Protein AF-A0A9X2HEV3-F1 (afdb_monomer_lite)

Radius of gyration: 19.41 Å; chains: 1; bounding box: 53×29×40 Å

Foldseek 3Di:
DVVVVVVVVVVVVVVVVVVVVCVVVVWDKDWDFDDDPDDDDIDIDIDTDPPCPDDDPVVVVVPPPD

Structure (mmCIF, N/CA/C/O backbone):
data_AF-A0A9X2HEV3-F1
#
_entry.id   AF-A0A9X2HEV3-F1
#
loop_
_atom_site.group_PDB
_atom_site.id
_atom_site.type_symbol
_atom_site.label_atom_id
_atom_site.label_alt_id
_atom_site.label_comp_id
_atom_site.label_asym_id
_atom_site.label_entity_id
_atom_site.label_seq_id
_atom_site.pdbx_PDB_ins_code
_atom_site.Cartn_x
_atom_site.Cartn_y
_atom_site.Cartn_z
_atom_site.occupancy
_atom_site.B_iso_or_equiv
_atom_site.auth_seq_id
_atom_site.auth_comp_id
_atom_site.auth_asym_id
_atom_site.auth_atom_id
_atom_site.pdbx_PDB_model_num
ATOM 1 N N . MET A 1 1 ? 17.681 3.440 -19.712 1.00 65.50 1 MET A N 1
ATOM 2 C CA . MET A 1 1 ? 17.771 2.466 -18.600 1.00 65.50 1 MET A CA 1
ATOM 3 C C . MET A 1 1 ? 17.712 3.175 -17.255 1.00 65.50 1 MET A C 1
ATOM 5 O O . MET A 1 1 ? 16.842 2.823 -16.478 1.00 65.50 1 MET A O 1
ATOM 9 N N . GLN A 1 2 ? 18.525 4.218 -17.033 1.00 79.44 2 GLN A N 1
ATOM 10 C CA . GLN A 1 2 ? 18.477 5.051 -15.820 1.00 79.44 2 GLN A CA 1
ATOM 11 C C . GLN A 1 2 ? 17.065 5.575 -15.498 1.00 79.44 2 GLN A C 1
ATOM 13 O O . GLN A 1 2 ? 16.531 5.253 -14.450 1.00 79.44 2 GLN A O 1
ATOM 18 N N . THR A 1 3 ? 16.384 6.194 -16.465 1.00 83.06 3 THR A N 1
ATOM 19 C CA . THR A 1 3 ? 15.008 6.703 -16.294 1.00 83.06 3 THR A CA 1
ATOM 20 C C . THR A 1 3 ? 13.992 5.642 -15.856 1.00 83.06 3 THR A C 1
ATOM 22 O O . THR A 1 3 ? 13.052 5.943 -15.137 1.00 83.06 3 THR A O 1
ATOM 25 N N . ALA A 1 4 ? 14.162 4.382 -16.272 1.00 74.94 4 ALA A N 1
ATOM 26 C CA . ALA A 1 4 ? 13.256 3.312 -15.855 1.00 74.94 4 ALA A CA 1
ATOM 27 C C . ALA A 1 4 ? 13.489 2.914 -14.390 1.00 74.94 4 ALA A C 1
ATOM 29 O O . ALA A 1 4 ? 12.538 2.581 -13.693 1.00 74.94 4 ALA A O 1
ATOM 30 N N . ILE A 1 5 ? 14.743 2.962 -13.934 1.00 82.69 5 ILE A N 1
ATOM 31 C CA . ILE A 1 5 ? 15.107 2.726 -12.534 1.00 82.69 5 ILE A CA 1
ATOM 32 C C . ILE A 1 5 ? 14.566 3.869 -11.677 1.00 82.69 5 ILE A C 1
ATOM 34 O O . ILE A 1 5 ? 13.901 3.605 -10.681 1.00 82.69 5 ILE A O 1
ATOM 38 N N . ASP A 1 6 ? 14.772 5.113 -12.109 1.00 88.81 6 ASP A N 1
ATOM 39 C CA . ASP A 1 6 ? 14.307 6.299 -11.387 1.00 88.81 6 ASP A CA 1
ATOM 40 C C . ASP A 1 6 ? 12.776 6.272 -11.212 1.00 88.81 6 ASP A C 1
ATOM 42 O O . ASP A 1 6 ? 12.283 6.430 -10.097 1.00 88.81 6 ASP A O 1
ATOM 46 N N . ASN A 1 7 ? 12.026 5.924 -12.267 1.00 83.56 7 ASN A N 1
ATOM 47 C CA . ASN A 1 7 ? 10.566 5.780 -12.201 1.00 83.56 7 ASN A CA 1
ATOM 48 C C . ASN A 1 7 ? 10.106 4.692 -11.211 1.00 83.56 7 ASN A C 1
ATOM 50 O O . ASN A 1 7 ? 9.075 4.842 -10.552 1.00 83.56 7 ASN A O 1
ATOM 54 N N . VAL A 1 8 ? 10.838 3.575 -11.112 1.00 82.56 8 VAL A N 1
ATOM 55 C CA . VAL A 1 8 ? 10.525 2.500 -10.154 1.00 82.56 8 VAL A CA 1
ATOM 56 C C . VAL A 1 8 ? 10.792 2.963 -8.725 1.00 82.56 8 VAL A C 1
ATOM 58 O O . VAL A 1 8 ? 9.978 2.693 -7.844 1.00 82.56 8 VAL A O 1
ATOM 61 N N . VAL A 1 9 ? 11.898 3.674 -8.496 1.00 88.94 9 VAL A N 1
ATOM 62 C CA . VAL A 1 9 ? 12.245 4.224 -7.179 1.00 88.94 9 VAL A CA 1
ATOM 63 C C . VAL A 1 9 ? 11.200 5.244 -6.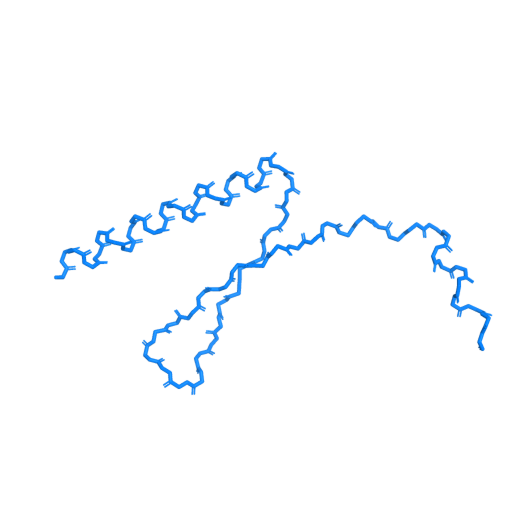728 1.00 88.94 9 VAL A C 1
ATOM 65 O O . VAL A 1 9 ? 10.720 5.155 -5.601 1.00 88.94 9 VAL A O 1
ATOM 68 N N . GLU A 1 10 ? 10.788 6.155 -7.612 1.00 90.12 10 GLU A N 1
ATOM 69 C CA . GLU A 1 10 ? 9.744 7.145 -7.322 1.00 90.12 10 GLU A CA 1
ATOM 70 C C . GLU A 1 10 ? 8.397 6.475 -7.008 1.00 90.12 10 GLU A C 1
ATOM 72 O O . GLU A 1 10 ? 7.753 6.796 -6.009 1.00 90.12 10 GLU A O 1
ATOM 77 N N . SER A 1 11 ? 8.008 5.469 -7.798 1.00 86.38 11 SER A N 1
ATOM 78 C CA . SER A 1 11 ? 6.776 4.703 -7.560 1.00 86.38 11 SER A CA 1
ATOM 79 C C . SER A 1 11 ? 6.809 3.943 -6.228 1.00 86.38 11 SER A C 1
ATOM 81 O O . SER A 1 11 ? 5.792 3.849 -5.541 1.00 86.38 11 SER A O 1
ATOM 83 N N . ALA A 1 12 ? 7.970 3.402 -5.843 1.00 87.12 12 ALA A N 1
ATOM 84 C CA . ALA A 1 12 ? 8.146 2.703 -4.572 1.00 87.12 12 ALA A CA 1
ATOM 85 C C . ALA A 1 12 ? 8.082 3.659 -3.369 1.00 87.12 12 ALA A C 1
ATOM 87 O O . ALA A 1 12 ? 7.491 3.311 -2.343 1.00 87.12 12 ALA A O 1
ATOM 88 N N . ALA A 1 13 ? 8.645 4.864 -3.500 1.00 91.00 13 ALA A N 1
ATOM 89 C CA . ALA A 1 13 ? 8.538 5.905 -2.483 1.00 91.00 13 ALA A CA 1
ATOM 90 C C . ALA A 1 13 ? 7.075 6.332 -2.286 1.00 91.00 13 ALA A C 1
ATOM 92 O O . ALA A 1 13 ? 6.564 6.260 -1.170 1.00 91.00 13 ALA A O 1
ATOM 93 N N . ALA A 1 14 ? 6.365 6.634 -3.378 1.00 90.44 14 ALA A N 1
ATOM 94 C CA . ALA A 1 14 ? 4.953 7.012 -3.331 1.00 90.44 14 ALA A CA 1
ATOM 95 C C . ALA A 1 14 ? 4.062 5.921 -2.703 1.00 90.44 14 ALA A C 1
ATOM 97 O O . ALA A 1 14 ? 3.156 6.224 -1.927 1.00 90.44 14 ALA A O 1
ATOM 98 N N . LEU A 1 15 ? 4.331 4.642 -2.999 1.00 88.06 15 LEU A N 1
ATOM 99 C CA . LEU A 1 15 ? 3.623 3.523 -2.369 1.00 88.06 15 LEU A CA 1
ATOM 100 C C . LEU A 1 15 ? 3.900 3.452 -0.862 1.00 88.06 15 LEU A C 1
ATOM 102 O O . LEU A 1 15 ? 2.979 3.223 -0.082 1.00 88.06 15 LEU A O 1
ATOM 106 N N . THR A 1 16 ? 5.151 3.653 -0.451 1.00 90.12 16 THR A N 1
ATOM 107 C CA . THR A 1 16 ? 5.543 3.633 0.966 1.00 90.12 16 THR A CA 1
ATOM 108 C C . THR A 1 16 ? 4.835 4.738 1.747 1.00 90.12 16 THR A C 1
ATOM 110 O O . THR A 1 16 ? 4.271 4.471 2.807 1.00 90.12 16 THR A O 1
ATOM 113 N N . ASP A 1 17 ? 4.786 5.951 1.198 1.00 92.44 17 ASP A N 1
ATOM 114 C CA . ASP A 1 17 ? 4.095 7.082 1.822 1.00 92.44 17 ASP A CA 1
ATOM 115 C C . ASP A 1 17 ? 2.588 6.826 1.958 1.00 92.44 17 ASP A C 1
ATOM 117 O O . ASP A 1 17 ? 2.003 7.083 3.011 1.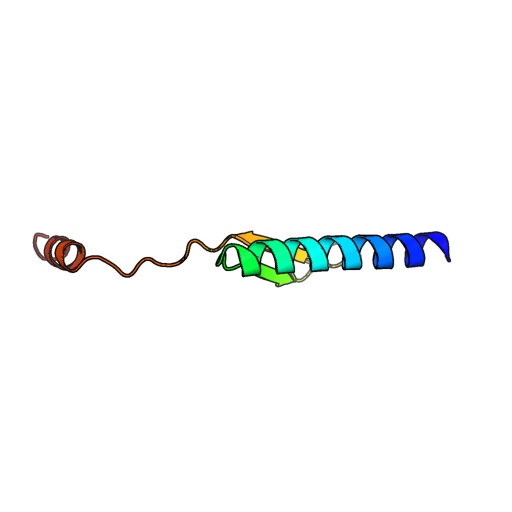00 92.44 17 ASP A O 1
ATOM 121 N N . ALA A 1 18 ? 1.959 6.246 0.930 1.00 87.81 18 ALA A N 1
ATOM 122 C CA . ALA A 1 18 ? 0.544 5.883 0.973 1.00 87.81 18 ALA A CA 1
ATOM 123 C C 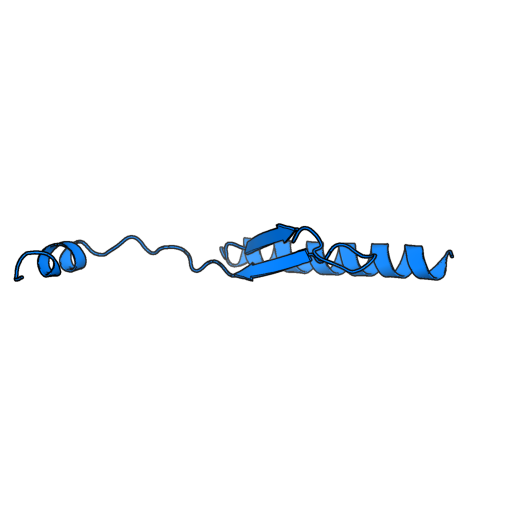. ALA A 1 18 ? 0.237 4.815 2.040 1.00 87.81 18 ALA A C 1
ATOM 125 O O . ALA A 1 18 ? -0.780 4.906 2.729 1.00 87.81 18 ALA A O 1
ATOM 126 N N . LEU A 1 19 ? 1.116 3.819 2.202 1.00 88.44 19 LEU A N 1
ATOM 127 C CA . LEU A 1 19 ? 0.972 2.783 3.229 1.00 88.44 19 LEU A CA 1
ATOM 128 C C . LEU A 1 19 ? 1.154 3.347 4.641 1.00 88.44 19 LEU A C 1
ATOM 130 O O . LEU A 1 19 ? 0.394 2.983 5.536 1.00 88.44 19 LEU A O 1
ATOM 134 N N . ASN A 1 20 ? 2.106 4.263 4.833 1.00 90.31 20 ASN A N 1
ATOM 135 C CA . ASN A 1 20 ? 2.290 4.949 6.111 1.00 90.31 20 ASN A CA 1
ATOM 136 C C . ASN A 1 20 ? 1.058 5.791 6.471 1.00 90.31 20 ASN A C 1
ATOM 138 O O . ASN A 1 20 ? 0.544 5.671 7.578 1.00 90.31 20 ASN A O 1
ATOM 142 N N . ALA A 1 21 ? 0.512 6.553 5.519 1.00 89.44 21 ALA A N 1
ATOM 143 C CA . ALA A 1 21 ? -0.713 7.321 5.739 1.00 89.44 21 ALA A CA 1
ATOM 144 C C . ALA A 1 21 ? -1.918 6.420 6.072 1.00 89.44 21 ALA A C 1
ATOM 146 O O . ALA A 1 21 ? -2.733 6.760 6.928 1.00 89.44 21 ALA A O 1
ATOM 147 N N . ALA A 1 22 ? -2.034 5.253 5.431 1.00 85.00 22 ALA A N 1
ATOM 148 C CA . ALA A 1 22 ? -3.070 4.278 5.769 1.00 85.00 22 ALA A CA 1
ATOM 149 C C . ALA A 1 22 ? -2.889 3.720 7.192 1.00 85.00 22 ALA A C 1
ATOM 151 O O . ALA A 1 22 ? -3.868 3.606 7.930 1.00 85.00 22 ALA A O 1
ATOM 152 N N . ALA A 1 23 ? -1.648 3.432 7.598 1.00 86.06 23 ALA A N 1
ATOM 153 C CA . ALA A 1 23 ? -1.329 2.970 8.945 1.00 86.06 23 ALA A CA 1
ATOM 154 C C . ALA A 1 23 ? -1.645 4.029 10.016 1.00 86.06 23 ALA A C 1
ATOM 156 O O . ALA A 1 23 ? -2.246 3.689 11.035 1.00 86.06 23 ALA A O 1
ATOM 157 N N . ASP A 1 24 ? -1.330 5.302 9.759 1.00 88.94 24 ASP A N 1
ATOM 158 C CA . ASP A 1 24 ? -1.664 6.428 10.645 1.00 88.94 24 ASP A CA 1
ATOM 159 C C . ASP A 1 24 ? -3.182 6.583 10.838 1.00 88.94 24 ASP A C 1
ATOM 161 O O . ASP A 1 24 ? -3.649 6.979 11.906 1.00 88.94 24 ASP A O 1
ATOM 165 N N . LEU A 1 25 ? -3.967 6.221 9.820 1.00 85.94 25 LEU A N 1
ATOM 166 C CA . LEU A 1 25 ? -5.431 6.201 9.865 1.00 85.94 25 LEU A CA 1
ATOM 167 C C . LEU A 1 25 ? -6.009 4.905 10.464 1.00 85.94 25 LEU A C 1
ATOM 169 O O . LEU A 1 25 ? -7.228 4.754 10.530 1.00 85.94 25 LEU A O 1
ATOM 173 N N . GLY A 1 26 ? -5.165 3.956 10.884 1.00 81.75 26 GLY A N 1
ATOM 174 C CA . GLY A 1 26 ? -5.594 2.652 11.398 1.00 81.75 26 GLY A CA 1
ATOM 175 C C . GLY A 1 26 ? -6.222 1.739 10.337 1.00 81.75 26 GLY A C 1
ATOM 176 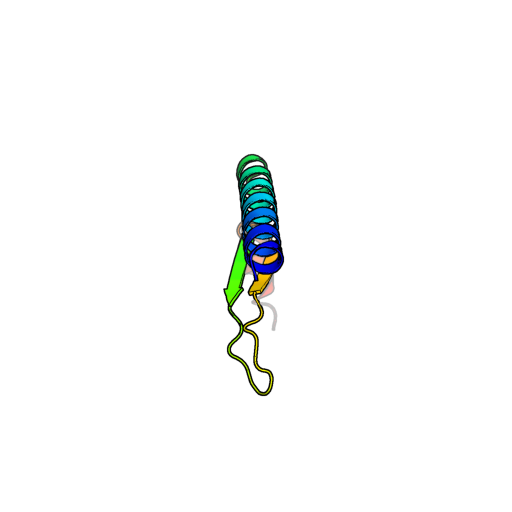O O . GLY A 1 26 ? -6.895 0.766 10.678 1.00 81.75 26 GLY A O 1
ATOM 177 N N . VAL A 1 27 ? -6.017 2.040 9.053 1.00 81.44 27 VAL A N 1
ATOM 178 C CA . VAL A 1 27 ? -6.565 1.283 7.924 1.00 81.44 27 VAL A CA 1
ATOM 179 C C . VAL A 1 27 ? -5.635 0.121 7.588 1.00 81.44 27 VAL A C 1
ATOM 181 O O . VAL A 1 27 ? -4.433 0.299 7.391 1.00 81.44 27 VAL A O 1
ATOM 184 N N . ARG A 1 28 ? -6.196 -1.088 7.481 1.00 78.56 28 ARG A N 1
ATOM 185 C CA . ARG A 1 28 ? -5.449 -2.263 7.020 1.00 78.56 28 ARG A CA 1
ATOM 186 C C . ARG A 1 28 ? -5.423 -2.308 5.495 1.00 78.56 28 ARG A C 1
ATOM 188 O O . ARG A 1 28 ? -6.462 -2.230 4.841 1.00 78.56 28 ARG A O 1
ATOM 195 N N . VAL A 1 29 ? -4.224 -2.462 4.943 1.00 80.06 29 VAL A N 1
ATOM 196 C CA . VAL A 1 29 ? -3.992 -2.617 3.504 1.00 80.06 29 VAL A CA 1
ATOM 197 C C . VAL A 1 29 ? -3.341 -3.973 3.265 1.00 80.06 29 VAL A C 1
ATOM 199 O O . VAL A 1 29 ? -2.304 -4.274 3.854 1.00 80.06 29 VAL A O 1
ATOM 202 N N . GLU A 1 30 ? -3.945 -4.781 2.400 1.00 81.69 30 GLU A N 1
ATOM 203 C CA . GLU A 1 30 ? -3.367 -6.032 1.911 1.00 81.69 30 GLU A CA 1
ATOM 204 C C . GLU A 1 30 ? -2.749 -5.813 0.529 1.00 81.69 30 GLU A C 1
ATOM 206 O O . GLU A 1 30 ? -3.290 -5.094 -0.314 1.00 81.69 30 GLU A O 1
ATOM 211 N N . LEU A 1 31 ? -1.577 -6.407 0.308 1.00 78.94 31 LEU A N 1
ATOM 212 C CA . LEU A 1 31 ? -0.841 -6.319 -0.948 1.00 78.94 31 LEU A CA 1
ATOM 213 C C . LEU A 1 31 ? -0.788 -7.701 -1.589 1.00 78.94 31 LEU A C 1
ATOM 215 O O . LEU A 1 31 ? -0.072 -8.581 -1.114 1.00 78.94 31 LEU A O 1
ATOM 219 N N . ASP A 1 32 ? -1.487 -7.856 -2.707 1.00 77.25 32 ASP A N 1
ATOM 220 C CA . ASP A 1 32 ? -1.482 -9.081 -3.491 1.00 77.25 32 ASP A CA 1
ATOM 221 C C . ASP A 1 32 ? -0.525 -8.962 -4.674 1.00 77.25 32 ASP A C 1
ATOM 223 O O . ASP A 1 32 ? -0.644 -8.094 -5.548 1.00 77.25 32 ASP A O 1
ATOM 227 N N . ILE A 1 33 ? 0.439 -9.879 -4.724 1.00 74.00 33 ILE A N 1
ATOM 228 C CA . ILE A 1 33 ? 1.324 -10.048 -5.874 1.00 74.00 33 ILE A CA 1
ATOM 229 C C . ILE A 1 33 ? 0.698 -11.119 -6.756 1.00 74.00 33 ILE A C 1
ATOM 231 O O . ILE A 1 33 ? 0.831 -12.315 -6.496 1.00 74.00 33 ILE A O 1
ATOM 235 N N . VAL A 1 34 ? 0.007 -10.693 -7.811 1.00 71.56 34 VAL A N 1
ATOM 236 C CA . VAL A 1 34 ? -0.739 -11.621 -8.659 1.00 71.56 34 VAL A CA 1
ATOM 237 C C . VAL A 1 34 ? 0.239 -12.372 -9.570 1.00 71.56 34 VAL A C 1
ATOM 239 O O . VAL A 1 34 ? 0.964 -11.733 -10.350 1.00 71.56 34 VAL A O 1
ATOM 242 N N . PRO A 1 35 ? 0.291 -13.718 -9.502 1.00 57.50 35 PRO A N 1
ATOM 243 C CA . PRO A 1 35 ? 1.094 -14.506 -10.420 1.00 57.50 35 PRO A CA 1
ATOM 244 C C . PRO A 1 35 ? 0.527 -14.375 -11.833 1.00 57.50 35 PRO A C 1
ATOM 246 O O . PRO A 1 35 ? -0.681 -14.368 -12.066 1.00 57.50 35 PRO A O 1
ATOM 249 N N . LEU A 1 36 ? 1.428 -14.231 -12.793 1.00 64.44 36 LEU A N 1
ATOM 250 C CA . LEU A 1 36 ? 1.073 -13.940 -14.171 1.00 64.44 36 LEU A CA 1
ATOM 251 C C . LEU A 1 36 ? 0.507 -15.159 -14.885 1.00 64.44 36 LEU A C 1
ATOM 253 O O . LEU A 1 36 ? 1.144 -16.209 -14.917 1.00 64.44 36 LEU A O 1
ATOM 257 N N . SER A 1 37 ? -0.630 -14.976 -15.554 1.00 62.44 37 SER A N 1
ATOM 258 C CA . SER A 1 37 ? -1.165 -15.964 -16.485 1.00 62.44 37 SER A CA 1
ATOM 259 C C . SER A 1 37 ? -0.658 -15.795 -17.925 1.00 62.44 37 SER A C 1
ATOM 261 O O . SER A 1 37 ? -0.667 -16.798 -18.625 1.00 62.44 37 SER A O 1
ATOM 263 N N . CYS A 1 38 ? -0.180 -14.615 -18.385 1.00 55.22 38 CYS A N 1
ATOM 264 C CA . CYS A 1 38 ? 0.284 -14.448 -19.788 1.00 55.22 38 CYS A CA 1
ATOM 265 C C . CYS A 1 38 ? 1.121 -13.189 -20.183 1.00 55.22 38 CYS A C 1
ATOM 267 O O . CYS A 1 38 ? 1.360 -13.004 -21.373 1.00 55.22 38 CYS A O 1
ATOM 269 N N . THR A 1 39 ? 1.589 -12.302 -19.291 1.00 54.16 39 THR A N 1
ATOM 270 C CA . THR A 1 39 ? 2.386 -11.103 -19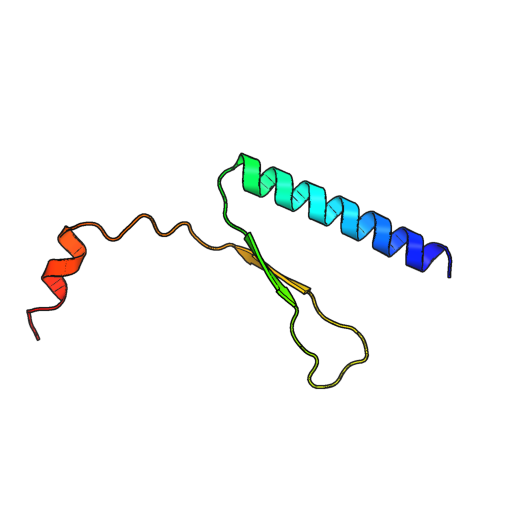.694 1.00 54.16 39 THR A CA 1
ATOM 271 C C . THR A 1 39 ? 3.704 -10.961 -18.924 1.00 54.16 39 THR A C 1
ATOM 273 O O . THR A 1 39 ? 3.853 -11.489 -17.832 1.00 54.16 39 THR A O 1
ATOM 276 N N . SER A 1 40 ? 4.698 -10.267 -19.489 1.00 60.66 40 SER A N 1
ATOM 277 C CA . SER A 1 40 ? 6.088 -10.246 -18.985 1.00 60.66 40 SER A CA 1
ATOM 278 C C . SER A 1 40 ? 6.338 -9.454 -17.683 1.00 60.66 40 SER A C 1
ATOM 280 O O . SER A 1 40 ? 7.487 -9.357 -17.260 1.00 60.66 40 SER A O 1
ATOM 282 N N . HIS A 1 41 ? 5.316 -8.876 -17.034 1.00 58.69 41 HIS A N 1
ATOM 283 C CA . HIS A 1 41 ? 5.483 -7.978 -15.874 1.00 58.69 41 HIS A CA 1
ATOM 284 C C . HIS A 1 41 ? 4.526 -8.321 -14.724 1.00 58.69 41 HIS A C 1
ATOM 286 O O . HIS A 1 41 ? 3.314 -8.321 -14.918 1.00 58.69 41 HIS A O 1
ATOM 292 N N . ARG A 1 42 ? 5.053 -8.619 -13.525 1.00 62.16 42 ARG A N 1
ATOM 293 C CA . ARG A 1 42 ? 4.241 -8.953 -12.335 1.00 62.16 42 ARG A CA 1
ATOM 294 C C . ARG A 1 42 ? 3.362 -7.759 -11.946 1.00 62.16 42 ARG A C 1
ATOM 296 O O . ARG A 1 42 ? 3.856 -6.635 -11.902 1.00 62.16 42 ARG A O 1
ATOM 303 N N . LYS A 1 43 ? 2.083 -8.005 -11.646 1.00 69.56 43 LYS A N 1
ATOM 304 C CA . LYS A 1 43 ? 1.136 -6.975 -11.194 1.00 69.56 43 LYS A CA 1
ATOM 305 C C . LYS A 1 43 ? 1.018 -7.019 -9.670 1.00 69.56 43 LYS A C 1
ATOM 307 O O . LYS A 1 43 ? 0.753 -8.080 -9.113 1.00 69.56 43 LYS A O 1
ATOM 312 N N . VAL A 1 44 ? 1.194 -5.869 -9.025 1.00 67.38 44 VAL A N 1
ATOM 313 C CA . VAL A 1 44 ? 0.912 -5.671 -7.595 1.00 67.38 44 VAL A CA 1
ATOM 314 C C . VAL A 1 44 ? -0.444 -4.982 -7.481 1.00 67.38 44 VAL A C 1
ATOM 316 O O . VAL A 1 44 ? -0.690 -3.999 -8.183 1.00 67.38 44 VAL A O 1
ATOM 319 N N . VAL A 1 45 ? -1.333 -5.514 -6.648 1.00 74.06 45 VAL A N 1
ATOM 320 C CA . VAL A 1 45 ? -2.653 -4.940 -6.370 1.00 74.06 45 VAL A CA 1
ATOM 321 C C . VAL A 1 45 ? -2.747 -4.667 -4.873 1.00 74.06 45 VAL A C 1
ATOM 323 O O . VAL A 1 45 ? -2.439 -5.538 -4.070 1.00 74.06 45 VAL A O 1
ATOM 326 N N . ALA A 1 46 ? -3.136 -3.447 -4.505 1.00 73.06 46 ALA A N 1
ATOM 327 C CA . ALA A 1 46 ? -3.391 -3.071 -3.119 1.00 73.06 46 ALA A CA 1
ATOM 328 C C . ALA A 1 46 ? -4.900 -3.095 -2.861 1.00 73.06 46 ALA A C 1
ATOM 330 O O . ALA A 1 46 ? -5.666 -2.466 -3.596 1.00 73.06 46 ALA A O 1
ATOM 331 N N . HIS A 1 47 ? -5.314 -3.813 -1.824 1.00 75.38 47 HIS A N 1
ATOM 332 C CA . HIS A 1 47 ? -6.698 -3.933 -1.392 1.00 75.38 47 HIS A CA 1
ATOM 333 C C . HIS A 1 47 ? -6.873 -3.270 -0.025 1.00 75.38 47 HIS A C 1
ATOM 335 O O . HIS A 1 47 ? -6.105 -3.509 0.906 1.00 75.38 47 HIS A O 1
ATOM 341 N N . PHE A 1 48 ? -7.899 -2.428 0.099 1.00 69.06 48 PHE A N 1
ATOM 342 C CA . PHE A 1 48 ? -8.332 -1.915 1.394 1.00 69.06 48 PHE A CA 1
ATOM 343 C C . PHE A 1 48 ? -9.151 -2.994 2.088 1.00 69.06 48 PHE A C 1
ATOM 345 O O . PHE A 1 48 ? -10.192 -3.401 1.568 1.00 69.06 48 PHE A O 1
ATOM 352 N N . VAL A 1 49 ? -8.693 -3.441 3.253 1.00 68.12 49 VAL A N 1
ATOM 353 C CA . VAL A 1 49 ? -9.439 -4.400 4.062 1.00 68.12 49 VAL A CA 1
ATOM 354 C C . VAL A 1 49 ? -10.209 -3.610 5.109 1.00 68.12 49 VAL A C 1
ATOM 356 O O . VAL A 1 49 ? -9.578 -2.972 5.961 1.00 68.12 49 VAL A O 1
ATOM 359 N N . PRO A 1 50 ? -11.554 -3.602 5.064 1.00 61.72 50 PRO A N 1
ATOM 360 C CA . PRO A 1 50 ? -12.320 -3.038 6.159 1.00 61.72 50 PRO A CA 1
ATOM 361 C C . PRO A 1 50 ? -11.932 -3.789 7.431 1.00 61.72 50 PRO A C 1
ATOM 363 O O . PRO A 1 50 ? -11.889 -5.020 7.451 1.00 61.72 50 PRO A O 1
ATOM 366 N N . VAL A 1 51 ? -11.585 -3.044 8.480 1.00 62.34 51 VAL A N 1
ATOM 367 C CA 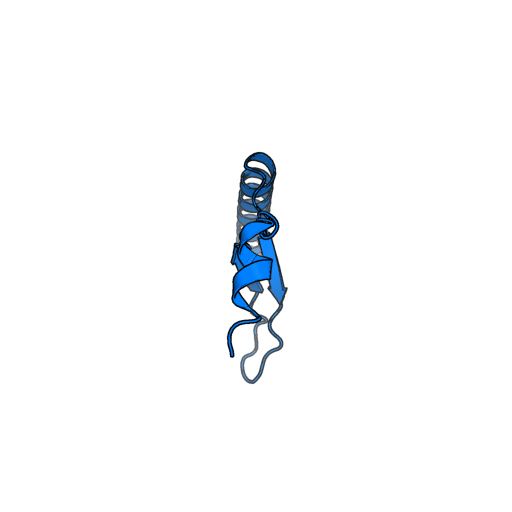. VAL A 1 51 ? -11.369 -3.636 9.798 1.00 62.34 51 VAL A CA 1
ATOM 368 C C . VAL A 1 51 ? -12.673 -4.334 10.153 1.00 62.34 51 VAL A C 1
ATOM 370 O O . VAL A 1 51 ? -13.720 -3.692 10.170 1.00 62.34 51 VAL A O 1
ATOM 373 N N . ASP A 1 52 ? -12.609 -5.648 10.356 1.00 61.94 52 ASP A N 1
ATOM 374 C CA . ASP A 1 52 ? -13.717 -6.434 10.885 1.00 61.94 52 ASP A CA 1
ATOM 375 C C . ASP A 1 52 ? -14.001 -5.871 12.287 1.00 61.94 52 ASP A C 1
ATOM 377 O O . ASP A 1 52 ? -13.360 -6.235 13.279 1.00 61.94 52 ASP A O 1
ATOM 381 N N . GLU A 1 53 ? -14.868 -4.859 12.359 1.00 57.84 53 GLU A N 1
ATOM 382 C CA . GLU A 1 53 ? -15.515 -4.459 13.597 1.00 57.84 53 GLU A CA 1
ATOM 383 C C . GLU A 1 53 ? -16.313 -5.686 14.008 1.00 57.84 53 GLU A C 1
ATOM 385 O O . GLU A 1 53 ? -17.353 -5.977 13.420 1.00 57.84 53 GLU A O 1
ATOM 390 N N . GLY A 1 54 ? -15.732 -6.470 14.921 1.00 58.28 54 GLY A N 1
ATOM 391 C CA . GLY A 1 54 ? -16.204 -7.805 15.252 1.00 58.28 54 GLY A CA 1
ATOM 392 C C . GLY A 1 54 ? -17.722 -7.860 15.352 1.00 58.28 54 GLY A C 1
ATOM 393 O O . GLY A 1 54 ? -18.329 -6.987 15.978 1.00 58.28 54 GLY A O 1
ATOM 394 N N . ARG A 1 55 ? -18.309 -8.883 14.713 1.00 57.88 55 ARG A N 1
ATOM 395 C CA . ARG A 1 55 ? -19.752 -9.163 14.732 1.00 57.88 55 ARG A CA 1
ATOM 396 C C . ARG A 1 55 ? -20.352 -8.786 16.073 1.00 57.88 55 ARG A C 1
ATOM 398 O O . ARG A 1 55 ? -19.904 -9.273 17.119 1.00 57.88 55 ARG A O 1
ATOM 405 N N . ARG A 1 56 ? -21.378 -7.940 16.036 1.00 64.94 56 ARG A N 1
ATOM 406 C CA . ARG A 1 56 ? -22.087 -7.600 17.257 1.00 64.94 56 ARG A CA 1
ATOM 407 C C . ARG A 1 56 ? -22.748 -8.877 17.778 1.00 64.94 56 ARG A C 1
ATOM 409 O O . ARG A 1 56 ? -23.152 -9.726 16.981 1.00 64.94 56 ARG A O 1
ATOM 416 N N . PRO A 1 57 ? -22.876 -9.045 19.103 1.00 65.31 57 PRO A N 1
ATOM 417 C CA . PRO A 1 57 ? -23.513 -10.230 19.673 1.00 65.31 57 PRO A CA 1
ATOM 418 C C . PRO A 1 57 ? -24.914 -10.495 19.090 1.00 65.31 57 PRO A C 1
ATOM 420 O O . PRO A 1 57 ? -25.328 -11.647 18.994 1.00 65.31 57 PRO A O 1
ATOM 423 N N . GLU A 1 58 ? -25.623 -9.442 18.662 1.00 68.19 58 GLU A N 1
ATOM 424 C CA . GLU A 1 58 ? -26.931 -9.526 18.001 1.00 68.19 58 GLU A CA 1
ATOM 425 C C . GLU A 1 58 ? -26.932 -10.272 16.649 1.00 68.19 58 GLU A C 1
ATOM 427 O O . GLU A 1 58 ? -27.950 -10.870 16.303 1.00 68.19 58 GLU A O 1
ATOM 432 N N . ASP A 1 59 ? -25.805 -10.343 15.931 1.00 64.00 59 ASP A N 1
ATOM 433 C CA . ASP A 1 59 ? -25.701 -11.012 14.621 1.00 64.00 59 ASP A CA 1
ATOM 434 C C . ASP A 1 59 ? -25.672 -12.550 14.717 1.00 64.00 59 ASP A C 1
ATOM 436 O O . ASP A 1 59 ? -25.854 -13.249 13.718 1.00 64.00 59 ASP A O 1
ATOM 440 N N . LEU A 1 60 ? -25.437 -13.105 15.912 1.00 62.53 60 LEU A N 1
ATOM 441 C CA . LEU A 1 60 ? -25.419 -14.554 16.153 1.00 62.53 60 LEU A CA 1
ATOM 442 C C . LEU A 1 60 ? -26.829 -15.153 16.286 1.00 62.53 60 LEU A C 1
ATOM 444 O O . LEU A 1 60 ? -27.000 -16.352 16.071 1.00 62.53 60 LEU A O 1
ATOM 448 N N . ASN A 1 61 ? -27.839 -14.335 16.600 1.00 59.31 61 ASN A N 1
ATOM 449 C CA . ASN A 1 61 ? -29.209 -14.805 16.835 1.00 59.31 61 ASN A CA 1
ATOM 450 C C . ASN A 1 61 ? -30.012 -15.035 15.545 1.00 59.31 61 ASN A C 1
ATOM 452 O O . ASN A 1 61 ? -31.015 -15.741 15.573 1.00 59.31 61 ASN A O 1
ATOM 456 N N . SER A 1 62 ? -29.566 -14.497 14.407 1.00 57.16 62 SER A N 1
ATOM 457 C CA . SER A 1 62 ? -30.272 -14.623 13.121 1.00 57.16 62 SER A CA 1
ATOM 458 C C . SER A 1 62 ? -30.037 -15.964 12.410 1.00 57.16 62 SER A C 1
ATOM 460 O O . SER A 1 62 ? -30.678 -16.243 11.402 1.00 57.16 62 SER A O 1
ATOM 462 N N . ALA A 1 63 ? -29.111 -16.796 12.898 1.00 58.94 63 ALA A N 1
ATOM 463 C CA . ALA A 1 63 ? -28.741 -18.061 12.257 1.00 58.94 63 ALA A CA 1
ATOM 464 C C . ALA A 1 63 ? -29.575 -19.273 12.721 1.00 58.94 63 ALA A C 1
ATOM 466 O O . ALA A 1 63 ? -29.300 -20.386 12.281 1.00 58.94 63 ALA A O 1
ATOM 467 N N . ASN A 1 64 ? -30.564 -19.081 13.605 1.00 57.22 64 ASN A N 1
ATOM 468 C CA . ASN A 1 64 ? -31.310 -20.179 14.234 1.00 57.22 64 ASN A CA 1
ATOM 469 C C . ASN A 1 64 ? -32.823 -20.203 13.911 1.00 57.22 64 ASN A C 1
ATOM 471 O O . ASN A 1 64 ? -33.551 -20.966 14.538 1.00 57.22 64 ASN A O 1
ATOM 475 N N . ASP A 1 65 ? -33.288 -19.411 12.938 1.00 59.00 65 ASP A N 1
ATOM 476 C CA . ASP A 1 65 ? -34.683 -19.404 12.449 1.00 59.00 65 ASP A CA 1
ATOM 477 C C . ASP A 1 65 ? -34.780 -19.886 10.981 1.00 59.00 65 ASP A C 1
ATOM 479 O O . ASP A 1 65 ? -35.363 -19.222 10.120 1.00 59.00 65 ASP A O 1
ATOM 483 N N . GLY A 1 66 ? -34.177 -21.042 10.674 1.00 52.69 66 GLY A N 1
ATOM 484 C CA . GLY A 1 66 ? -34.250 -21.695 9.358 1.00 52.69 66 GLY A CA 1
ATOM 485 C C . GLY A 1 66 ? -34.386 -23.205 9.453 1.00 52.69 66 GLY A C 1
ATOM 486 O O . GLY A 1 66 ? -33.442 -23.828 9.985 1.00 52.69 66 GLY A O 1
#

pLDDT: mean 73.54, std 12.21, range [52.69, 92.44]

Sequence (66 aa):
MQTAIDNVVESAAALTDALNAAADLGVRVELDIVPLSCTSHRKVVAHFVPVDEGRRPEDLNSANDG

Secondary structure (DSSP, 8-state):
-HHHHHHHHHHHHHHHHHHHHHHHTT-EEEEEEEPPSS-SSPEEEEEEE-------GGGGGGGS--

Organism: NCBI:txid2920428